Protein AF-A0A1W9Q7V0-F1 (afdb_monomer_lite)

Sequence (117 aa):
MATKRANTCKTCFGTGEVGSESGAASCPDCGGSGELPDTSVLVEWRARDIEAHHMKRQAPESADVLWLVSELRRARTALAEILSLASEVEDSDLSVALRAIANRALQVYRTTPVDES

Foldseek 3Di:
DDDLPPFQDPQCRQQQWDQDPVGTDGDPQCRSRRGNDQPLVSLVSVLVVLLVVLVVPPDPCSVVSVVVSVVVVVVLVVLVVQLVVLVPDPDDPVSVVSNVVSCVSSVVDDPDPPPPD

Radius of gyration: 18.58 Å; chains: 1; bounding box: 48×26×50 Å

Secondary structure (DSSP, 8-state):
-----TTB-TTTTTSSEEEETTEEEE-TTTTTSSB---HHHHHHHHHHHHHHHHHHH--HHHHHHHHHHHHHHHHHHHHHHHHHHHHHS---HHHHHHHHHHHHHHT-S--------

pLDDT: mean 86.08, std 15.06, range [34.38, 98.06]

Structure (mmCIF, N/CA/C/O backbone):
data_AF-A0A1W9Q7V0-F1
#
_entry.id   AF-A0A1W9Q7V0-F1
#
loop_
_atom_site.group_PDB
_atom_site.id
_atom_site.type_symbol
_atom_site.label_atom_id
_atom_site.label_alt_id
_atom_site.label_comp_id
_atom_site.label_asym_id
_atom_site.label_entity_id
_atom_site.label_seq_id
_atom_site.pdbx_PDB_ins_code
_atom_site.Cartn_x
_atom_site.Cartn_y
_atom_site.Cartn_z
_atom_site.occupancy
_atom_site.B_iso_or_equiv
_atom_site.auth_seq_id
_atom_site.auth_comp_id
_atom_site.auth_asym_id
_atom_site.auth_atom_id
_atom_site.pdbx_PDB_model_num
ATOM 1 N N . MET A 1 1 ? -24.945 -11.120 -20.038 1.00 34.38 1 MET A N 1
ATOM 2 C CA . MET A 1 1 ? -24.334 -11.596 -18.777 1.00 34.38 1 MET A CA 1
ATOM 3 C C . MET A 1 1 ? -23.475 -10.471 -18.238 1.00 34.38 1 MET A C 1
ATOM 5 O O . MET A 1 1 ? -22.584 -10.034 -18.950 1.00 34.38 1 MET A O 1
ATOM 9 N N . ALA A 1 2 ? -23.804 -9.931 -17.064 1.00 39.94 2 ALA A N 1
ATOM 10 C CA . ALA A 1 2 ? -23.033 -8.850 -16.462 1.00 39.94 2 ALA A CA 1
ATOM 11 C C . ALA A 1 2 ? -21.648 -9.384 -16.079 1.00 39.94 2 ALA A C 1
ATOM 13 O O . ALA A 1 2 ? -21.543 -10.316 -15.281 1.00 39.94 2 ALA A O 1
ATOM 14 N N . THR A 1 3 ? -20.597 -8.823 -16.669 1.00 42.19 3 THR A N 1
ATOM 15 C CA . THR A 1 3 ? -19.215 -9.013 -16.233 1.00 42.19 3 THR A CA 1
ATOM 16 C C . THR A 1 3 ? -19.151 -8.620 -14.764 1.00 42.19 3 THR A C 1
ATOM 18 O O . THR A 1 3 ? -19.264 -7.444 -14.420 1.00 42.19 3 THR A O 1
ATOM 21 N N . LYS A 1 4 ? -19.038 -9.610 -13.873 1.00 46.09 4 LYS A N 1
ATOM 22 C CA . LYS A 1 4 ? -18.782 -9.377 -12.452 1.00 46.09 4 LYS A CA 1
ATOM 23 C C . LYS A 1 4 ? -17.501 -8.548 -12.394 1.00 46.09 4 LYS A C 1
ATOM 25 O O . LYS A 1 4 ? -16.437 -9.058 -12.741 1.00 46.09 4 LYS A O 1
ATOM 30 N N . ARG A 1 5 ? -17.605 -7.253 -12.071 1.00 58.16 5 ARG A N 1
ATOM 31 C CA . ARG A 1 5 ? -16.431 -6.379 -11.980 1.00 58.16 5 ARG A CA 1
ATOM 32 C C . ARG A 1 5 ? -15.477 -7.051 -11.001 1.00 58.16 5 ARG A C 1
ATOM 34 O O . ARG A 1 5 ? -15.884 -7.381 -9.892 1.00 58.16 5 ARG A O 1
ATOM 41 N N . ALA A 1 6 ? -14.231 -7.288 -11.408 1.00 67.81 6 ALA A N 1
ATOM 42 C CA . ALA A 1 6 ? -13.254 -8.041 -10.613 1.00 67.81 6 ALA A CA 1
ATOM 43 C C . ALA A 1 6 ? -13.072 -7.503 -9.172 1.00 67.81 6 ALA A C 1
ATOM 45 O O . ALA A 1 6 ? -12.591 -8.225 -8.303 1.00 67.81 6 ALA A O 1
ATOM 46 N N . ASN A 1 7 ? -13.520 -6.270 -8.912 1.00 83.75 7 ASN A N 1
ATOM 47 C CA . ASN A 1 7 ? -13.449 -5.581 -7.629 1.00 83.75 7 ASN A CA 1
ATOM 48 C C . ASN A 1 7 ? -14.739 -5.564 -6.809 1.00 83.75 7 ASN A C 1
ATOM 50 O O . ASN A 1 7 ? -14.763 -4.917 -5.768 1.00 83.75 7 ASN A O 1
ATOM 54 N N . THR A 1 8 ? -15.813 -6.237 -7.219 1.00 90.81 8 THR A N 1
ATOM 55 C CA . THR A 1 8 ? -17.015 -6.291 -6.378 1.00 90.81 8 THR A CA 1
ATOM 56 C C . THR A 1 8 ? -16.665 -6.855 -4.999 1.00 90.81 8 THR A C 1
ATOM 58 O O . THR A 1 8 ? -16.059 -7.927 -4.889 1.00 90.81 8 THR A O 1
ATOM 61 N N . CYS A 1 9 ? -17.041 -6.132 -3.942 1.00 90.50 9 CYS A N 1
ATOM 62 C CA . CYS A 1 9 ? -16.792 -6.553 -2.571 1.00 90.50 9 CYS A CA 1
ATOM 63 C C . CYS A 1 9 ? -17.464 -7.904 -2.311 1.00 90.50 9 CYS A C 1
ATOM 65 O O . CYS A 1 9 ? -18.649 -8.085 -2.585 1.00 90.50 9 CYS A O 1
ATOM 67 N N . LYS A 1 10 ? -16.705 -8.866 -1.781 1.00 90.31 10 LYS A N 1
ATOM 68 C CA . LYS A 1 10 ? -17.195 -10.236 -1.552 1.00 90.31 10 LYS A CA 1
ATOM 69 C C . LYS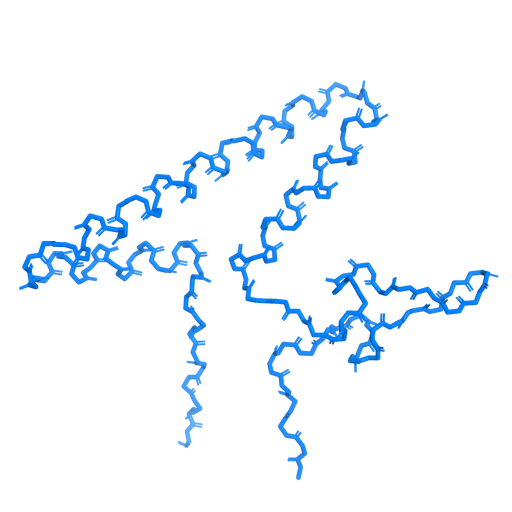 A 1 10 ? -18.049 -10.374 -0.290 1.00 90.31 10 LYS A C 1
ATOM 71 O O . LYS A 1 10 ? -18.664 -11.415 -0.107 1.00 90.31 10 LYS A O 1
ATOM 76 N N . THR A 1 11 ? -18.089 -9.335 0.538 1.00 90.50 11 THR A N 1
ATOM 77 C CA . THR A 1 11 ? -18.817 -9.323 1.812 1.00 90.50 11 THR A CA 1
ATOM 78 C C . THR A 1 11 ? -20.218 -8.750 1.642 1.00 90.50 11 THR A C 1
ATOM 80 O O . THR A 1 11 ? -21.190 -9.380 2.039 1.00 90.50 11 THR A O 1
ATOM 83 N N . CYS A 1 12 ? -20.337 -7.584 1.001 1.00 93.19 12 CYS A N 1
ATOM 84 C CA . CYS A 1 12 ? -21.629 -6.953 0.710 1.00 93.19 12 CYS A CA 1
ATOM 85 C C . CYS A 1 12 ? -22.142 -7.241 -0.709 1.00 93.19 12 CYS A C 1
ATOM 87 O O . CYS A 1 12 ? -23.196 -6.758 -1.100 1.00 93.19 12 CYS A O 1
ATOM 89 N N . PHE A 1 13 ? -21.392 -7.995 -1.517 1.00 92.06 13 PHE A N 1
ATOM 90 C CA . PHE A 1 13 ? -21.753 -8.336 -2.898 1.00 92.06 13 PHE A CA 1
ATOM 91 C C . PHE A 1 13 ? -22.081 -7.125 -3.788 1.00 92.06 13 PHE A C 1
ATOM 93 O O . PHE A 1 13 ? -22.859 -7.240 -4.732 1.00 92.06 13 PHE A O 1
ATOM 100 N N . GLY A 1 14 ? -21.467 -5.971 -3.516 1.00 92.69 14 GLY A N 1
ATOM 101 C CA . GLY A 1 14 ? -21.680 -4.743 -4.285 1.00 92.69 14 GLY A CA 1
ATOM 102 C C . GLY A 1 14 ? -22.674 -3.757 -3.682 1.00 92.69 14 GLY A C 1
ATOM 103 O O . GLY A 1 14 ? -22.776 -2.650 -4.195 1.00 92.69 14 GLY A O 1
ATOM 104 N N . THR A 1 15 ? -23.376 -4.105 -2.601 1.00 92.94 15 THR A N 1
ATOM 105 C CA . THR A 1 15 ? -24.376 -3.201 -2.001 1.00 92.94 15 THR A CA 1
ATOM 106 C C . THR A 1 15 ? -23.757 -2.077 -1.176 1.00 92.94 15 THR A C 1
ATOM 108 O O . THR A 1 15 ? -24.405 -1.066 -0.945 1.00 92.94 15 THR A O 1
ATOM 111 N N . GLY A 1 16 ? -22.521 -2.257 -0.704 1.00 92.94 16 GLY A N 1
ATOM 112 C CA . GLY A 1 16 ? -21.875 -1.335 0.232 1.00 92.94 16 GLY A CA 1
ATOM 113 C C . GLY A 1 16 ? -22.324 -1.511 1.683 1.00 92.94 16 GLY A C 1
ATOM 114 O O . GLY A 1 16 ? -21.697 -0.957 2.576 1.00 92.94 16 GLY A O 1
ATOM 115 N N . GLU A 1 17 ? -23.317 -2.351 1.960 1.00 95.06 17 GLU A N 1
ATOM 116 C CA . GLU A 1 17 ? -23.917 -2.476 3.290 1.00 95.06 17 GLU A CA 1
ATOM 117 C C . GLU A 1 17 ? -23.976 -3.933 3.757 1.00 95.06 17 GLU A C 1
ATOM 119 O O . GLU A 1 17 ? -24.077 -4.867 2.959 1.00 95.06 17 GLU A O 1
ATOM 124 N N . VAL A 1 18 ? -23.914 -4.128 5.073 1.00 93.81 18 VAL A N 1
ATOM 125 C CA . VAL A 1 18 ? -24.123 -5.413 5.750 1.00 93.81 18 VAL A CA 1
ATOM 126 C C . VAL A 1 18 ? -25.182 -5.252 6.839 1.00 93.81 18 VAL A C 1
ATOM 128 O O . VAL A 1 18 ? -25.346 -4.173 7.409 1.00 93.81 18 VAL A O 1
ATOM 131 N N . GLY A 1 19 ? -25.920 -6.323 7.133 1.00 91.00 19 GLY A N 1
ATOM 132 C CA . GLY A 1 19 ? -26.884 -6.316 8.233 1.00 91.00 19 GLY A CA 1
ATOM 133 C C . GLY A 1 19 ? -26.183 -6.264 9.593 1.00 91.00 19 GLY A C 1
ATOM 134 O O . GLY A 1 19 ? -25.219 -6.994 9.817 1.00 91.00 19 GLY A O 1
ATOM 135 N N . SER A 1 20 ? -26.679 -5.423 10.499 1.00 86.88 20 SER A N 1
ATOM 136 C CA . SER A 1 20 ? -26.254 -5.350 11.902 1.00 86.88 20 SER A CA 1
ATOM 137 C C . SER A 1 20 ? -27.464 -5.373 12.841 1.00 86.88 20 SER A C 1
ATOM 139 O O . SER A 1 20 ? -28.601 -5.203 12.396 1.00 86.88 20 SER A O 1
ATOM 141 N N . GLU A 1 21 ? -27.227 -5.543 14.146 1.00 85.31 21 GLU A N 1
ATOM 142 C CA . GLU A 1 21 ? -28.287 -5.527 15.171 1.00 85.31 21 GLU A CA 1
ATOM 143 C C . GLU A 1 21 ? -29.081 -4.207 15.205 1.00 85.31 21 GLU A C 1
ATOM 145 O O . GLU A 1 21 ? -30.233 -4.190 15.630 1.00 85.31 21 GLU A O 1
ATOM 150 N N . SER A 1 22 ? -28.499 -3.117 14.694 1.00 86.56 22 SER A N 1
ATOM 151 C CA . SER A 1 22 ? -29.107 -1.780 14.643 1.00 86.56 22 SER A CA 1
ATOM 152 C C . SER A 1 22 ? -29.682 -1.413 13.265 1.00 86.56 22 SER A C 1
ATOM 154 O O . SER A 1 22 ? -30.085 -0.269 13.062 1.00 86.56 22 SER A O 1
ATOM 156 N N . GLY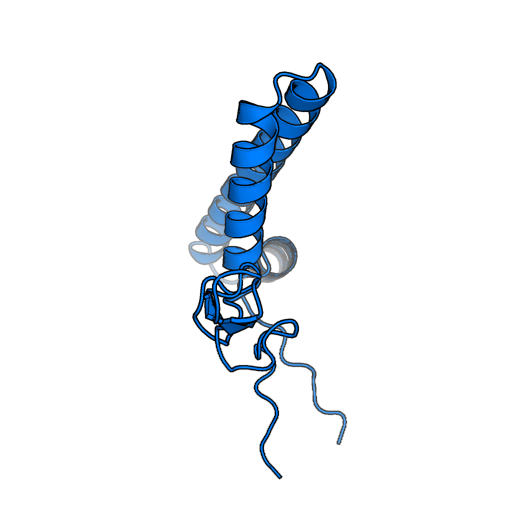 A 1 23 ? -29.695 -2.342 12.302 1.00 87.50 23 GLY A N 1
ATOM 157 C CA . GLY A 1 23 ? -30.082 -2.092 10.908 1.00 87.50 23 GLY A CA 1
ATOM 158 C C . GLY A 1 23 ? -28.909 -2.183 9.928 1.00 87.50 23 GLY A C 1
ATOM 159 O O . GLY A 1 23 ? -27.878 -2.785 10.233 1.00 87.50 23 GLY A O 1
ATOM 160 N N . ALA A 1 24 ? -29.066 -1.628 8.725 1.00 89.81 24 ALA A N 1
ATOM 161 C CA . ALA A 1 24 ? -28.002 -1.627 7.723 1.00 89.81 24 ALA A CA 1
ATOM 162 C C . ALA A 1 24 ? -26.803 -0.794 8.204 1.00 89.81 24 ALA A C 1
ATOM 164 O O . ALA A 1 24 ? -26.958 0.345 8.643 1.00 89.81 24 ALA A O 1
ATOM 165 N N . ALA A 1 25 ? -25.610 -1.379 8.133 1.00 92.19 25 ALA A N 1
ATOM 166 C CA . ALA A 1 25 ? -24.353 -0.725 8.460 1.00 92.19 25 ALA A CA 1
ATOM 167 C C . ALA A 1 25 ? -23.420 -0.750 7.249 1.00 92.19 25 ALA A C 1
ATOM 169 O O . ALA A 1 25 ? -23.463 -1.669 6.429 1.00 92.19 25 ALA A O 1
ATOM 170 N N . SER A 1 26 ? -22.541 0.247 7.160 1.00 91.38 26 SER A N 1
ATOM 171 C CA . SER A 1 26 ? -21.532 0.308 6.103 1.00 91.38 26 SER A CA 1
ATOM 172 C C . SER A 1 26 ? -20.632 -0.931 6.150 1.00 91.38 26 SER A C 1
ATOM 174 O O . SER A 1 26 ? -20.157 -1.331 7.216 1.00 91.38 26 SER A O 1
ATOM 176 N N . CYS A 1 27 ? -20.411 -1.565 4.998 1.00 91.19 27 CYS A N 1
ATOM 177 C CA . CYS A 1 27 ? -19.610 -2.777 4.901 1.00 91.19 27 CYS A CA 1
ATOM 178 C C . CYS A 1 27 ? -18.151 -2.478 5.285 1.00 91.19 27 CYS A C 1
ATOM 180 O O . CYS A 1 27 ? -17.515 -1.661 4.611 1.00 91.19 27 CYS A O 1
ATOM 182 N N . PRO A 1 28 ? -17.584 -3.155 6.302 1.00 86.44 28 PRO A N 1
ATOM 183 C CA . PRO A 1 28 ? -16.245 -2.842 6.802 1.00 86.44 28 PRO A CA 1
ATOM 184 C C . PRO A 1 28 ? -15.136 -3.203 5.809 1.00 86.44 28 PRO A C 1
ATOM 186 O O . PRO A 1 28 ? -14.069 -2.606 5.838 1.00 86.44 28 PRO A O 1
ATOM 189 N N . ASP A 1 29 ? -15.383 -4.148 4.899 1.00 86.56 29 ASP A N 1
ATOM 190 C CA . ASP A 1 29 ? -14.352 -4.625 3.973 1.00 86.56 29 ASP A CA 1
ATOM 191 C C . ASP A 1 29 ? -14.146 -3.714 2.762 1.00 86.56 29 ASP A C 1
ATOM 193 O O . ASP A 1 29 ? -13.053 -3.684 2.203 1.00 86.56 29 ASP A O 1
ATOM 197 N N . CYS A 1 30 ? -15.176 -2.965 2.359 1.00 90.31 30 CYS A N 1
ATOM 198 C CA . CYS A 1 30 ? -15.083 -1.978 1.280 1.00 90.31 30 CYS A CA 1
ATOM 199 C C . CYS A 1 30 ? -15.335 -0.540 1.754 1.00 90.31 30 CYS A C 1
ATOM 201 O O . CYS A 1 30 ? -15.413 0.367 0.933 1.00 90.31 30 CYS A O 1
ATOM 203 N N . GLY A 1 31 ? -15.518 -0.318 3.058 1.00 86.06 31 GLY A N 1
ATOM 204 C CA . GLY A 1 31 ? -15.822 1.002 3.614 1.00 86.06 31 GLY A CA 1
ATOM 205 C C . GLY A 1 31 ? -17.102 1.634 3.053 1.00 86.06 31 GLY A C 1
ATOM 206 O O . GLY A 1 31 ? -17.176 2.854 2.94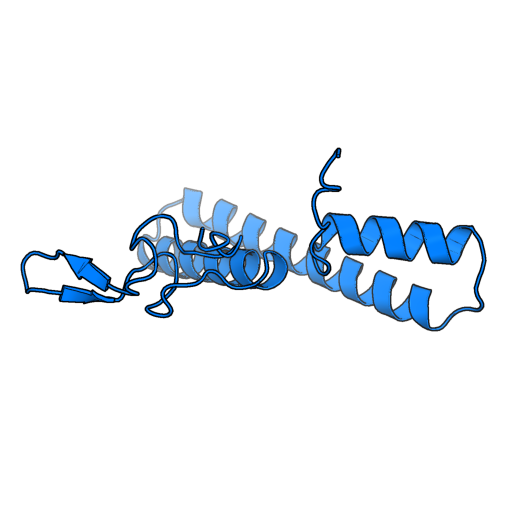2 1.00 86.06 31 GLY A O 1
ATOM 207 N N . GLY A 1 32 ? -18.089 0.827 2.653 1.00 90.38 32 GLY A N 1
ATOM 208 C CA . GLY A 1 32 ? -19.361 1.336 2.124 1.00 90.38 32 GLY A CA 1
ATOM 209 C C . GLY A 1 32 ? -19.464 1.498 0.608 1.00 90.38 32 GLY A C 1
ATOM 210 O O . GLY A 1 32 ? -20.548 1.756 0.101 1.00 90.38 32 GLY A O 1
ATOM 211 N N . SER A 1 33 ? -18.376 1.327 -0.144 1.00 90.12 33 SER A N 1
ATOM 212 C CA . SER A 1 33 ? -18.366 1.600 -1.593 1.00 90.12 33 SER A CA 1
ATOM 213 C C . SER A 1 33 ? -19.038 0.529 -2.465 1.00 90.12 33 SER A C 1
ATOM 215 O O . SER A 1 33 ? -19.304 0.775 -3.637 1.00 90.12 33 SER A O 1
ATOM 217 N N . GLY A 1 34 ? -19.212 -0.695 -1.955 1.00 91.31 34 GLY A N 1
ATOM 218 C CA . GLY A 1 34 ? -19.599 -1.869 -2.750 1.00 91.31 34 GLY A CA 1
ATOM 219 C C . GLY A 1 34 ? -18.469 -2.458 -3.613 1.00 91.31 34 GLY A C 1
ATOM 220 O O . GLY A 1 34 ? -18.532 -3.624 -4.010 1.00 91.31 34 GLY A O 1
ATOM 221 N N . GLU A 1 35 ? -17.386 -1.716 -3.842 1.00 91.81 35 GLU A N 1
ATOM 222 C CA . GLU A 1 35 ? -16.228 -2.129 -4.641 1.00 91.81 35 GLU A C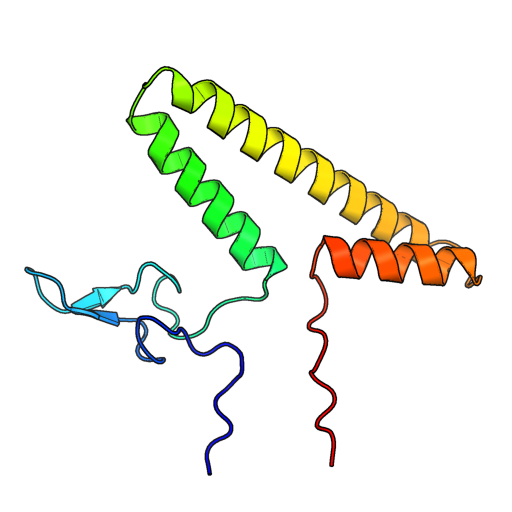A 1
ATOM 223 C C . GLU A 1 35 ? -14.924 -1.984 -3.841 1.00 91.81 35 GLU A C 1
ATOM 225 O O . GLU A 1 35 ? -14.667 -0.968 -3.199 1.00 91.81 35 GLU A O 1
ATOM 230 N N . LEU A 1 36 ? -14.066 -3.000 -3.880 1.00 88.75 36 LEU A N 1
ATOM 231 C CA . LEU A 1 36 ? -12.731 -2.918 -3.296 1.00 88.75 36 LEU A CA 1
ATOM 232 C C . LEU A 1 36 ? -11.850 -1.979 -4.136 1.00 88.75 36 LEU A C 1
ATOM 234 O O . LEU A 1 36 ? -11.943 -2.003 -5.368 1.00 88.75 36 LEU A O 1
ATOM 238 N N . PRO A 1 37 ? -10.977 -1.174 -3.509 1.00 86.38 37 PRO A N 1
ATOM 239 C CA . PRO A 1 37 ? -9.987 -0.398 -4.243 1.00 86.38 37 PRO A CA 1
ATOM 240 C C . PRO A 1 37 ? -8.909 -1.324 -4.832 1.00 86.38 37 PRO A C 1
ATOM 242 O O . PRO A 1 37 ? -8.921 -2.541 -4.618 1.00 86.38 37 PRO A O 1
ATOM 245 N N . ASP A 1 38 ? -7.957 -0.764 -5.577 1.00 85.44 38 ASP A N 1
ATOM 246 C CA . ASP A 1 38 ? -6.791 -1.533 -6.017 1.00 85.44 38 ASP A CA 1
ATOM 247 C C . ASP A 1 38 ? -6.007 -2.096 -4.828 1.00 85.44 38 ASP A C 1
ATOM 249 O O . ASP A 1 38 ? -6.012 -1.545 -3.723 1.00 85.44 38 ASP A O 1
ATOM 253 N N . THR A 1 39 ? -5.331 -3.225 -5.048 1.00 85.38 39 THR A N 1
ATOM 254 C CA . THR A 1 39 ? -4.702 -3.990 -3.966 1.00 85.38 39 THR A CA 1
ATOM 255 C C . THR A 1 39 ? -3.670 -3.166 -3.201 1.00 85.38 39 THR A C 1
ATOM 257 O O . THR A 1 39 ? -3.600 -3.268 -1.979 1.00 85.38 39 THR A O 1
ATOM 260 N N . SER A 1 40 ? -2.936 -2.28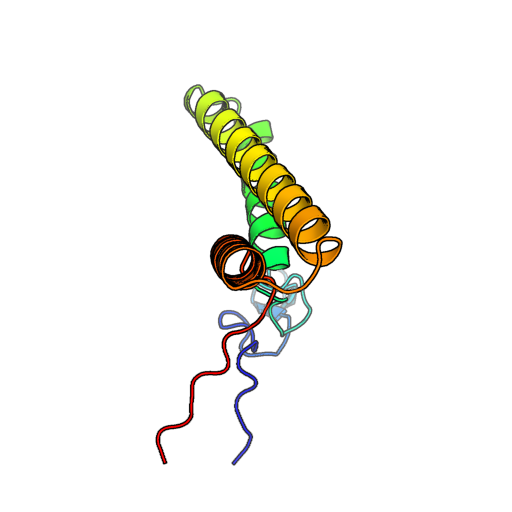6 -3.887 1.00 86.31 40 SER A N 1
ATOM 261 C CA . SER A 1 40 ? -1.987 -1.362 -3.262 1.00 86.31 40 SER A CA 1
ATOM 262 C C . SER A 1 40 ? -2.634 -0.454 -2.206 1.00 86.31 40 SER A C 1
ATOM 264 O O . SER A 1 40 ? -2.039 -0.233 -1.152 1.00 86.31 40 SER A O 1
ATOM 266 N N . VAL A 1 41 ? -3.858 0.021 -2.455 1.00 88.00 41 VAL A N 1
ATOM 267 C CA . VAL A 1 41 ? -4.650 0.849 -1.532 1.00 88.00 41 VAL A CA 1
ATOM 268 C C . VAL A 1 41 ? -5.277 -0.010 -0.439 1.00 88.00 41 VAL A C 1
ATOM 270 O O . VAL A 1 41 ? -5.249 0.365 0.733 1.00 88.00 41 VAL A O 1
ATOM 273 N N . LEU A 1 42 ? -5.803 -1.184 -0.802 1.00 88.12 42 LEU A N 1
ATOM 274 C CA . LEU A 1 42 ? -6.406 -2.117 0.149 1.00 88.12 42 LEU A CA 1
ATOM 275 C C . LEU A 1 42 ? -5.404 -2.560 1.226 1.00 88.12 42 LEU A C 1
ATOM 277 O O . LEU A 1 42 ? -5.769 -2.650 2.396 1.00 88.12 42 LEU A O 1
ATOM 281 N N . VAL A 1 43 ? -4.143 -2.803 0.852 1.00 90.12 43 VAL A N 1
ATOM 282 C CA . VAL A 1 43 ? -3.064 -3.136 1.796 1.00 90.12 43 VAL A CA 1
ATOM 283 C C . VAL A 1 43 ? -2.858 -2.015 2.814 1.00 90.12 43 VAL A C 1
ATOM 285 O O . VAL A 1 43 ? -2.775 -2.295 4.007 1.00 90.12 43 VAL A O 1
ATOM 288 N N . GLU A 1 44 ? -2.845 -0.751 2.382 1.00 91.44 44 GLU A N 1
ATOM 289 C CA . GLU A 1 44 ? -2.692 0.381 3.305 1.00 91.44 44 GLU A CA 1
ATOM 290 C C . GLU A 1 44 ? -3.904 0.561 4.224 1.00 91.44 44 GLU A C 1
ATOM 292 O O . GLU A 1 44 ? -3.735 0.863 5.407 1.00 91.44 44 GLU A O 1
ATOM 297 N N . TRP A 1 45 ? -5.122 0.344 3.717 1.00 91.12 45 TRP A N 1
ATOM 298 C CA . TRP A 1 45 ? -6.328 0.334 4.552 1.00 91.12 45 TRP A CA 1
ATOM 299 C C . TRP A 1 45 ? -6.242 -0.748 5.628 1.00 91.12 45 TRP A C 1
ATOM 301 O O . TRP A 1 45 ? -6.387 -0.448 6.811 1.00 91.12 45 TRP A O 1
ATOM 311 N N . ARG A 1 46 ? -5.892 -1.982 5.247 1.00 90.88 46 ARG A N 1
ATOM 312 C CA . ARG A 1 46 ? -5.739 -3.087 6.203 1.00 90.88 46 ARG A CA 1
ATOM 313 C C . ARG A 1 46 ? -4.624 -2.846 7.212 1.00 90.88 46 ARG A C 1
ATOM 315 O O . ARG A 1 46 ? -4.814 -3.140 8.387 1.00 90.88 46 ARG A O 1
ATOM 322 N N . ALA A 1 47 ? -3.498 -2.276 6.791 1.00 93.94 47 ALA A N 1
ATOM 323 C CA . ALA A 1 47 ? -2.423 -1.897 7.702 1.00 93.94 47 ALA A CA 1
ATOM 324 C C . ALA A 1 47 ? -2.912 -0.899 8.767 1.00 93.94 47 ALA A C 1
ATOM 326 O O . ALA A 1 47 ? -2.630 -1.080 9.949 1.00 93.94 47 ALA A O 1
ATOM 327 N N . ARG A 1 48 ? -3.696 0.116 8.371 1.00 92.69 48 ARG A N 1
ATOM 328 C CA . ARG A 1 48 ? -4.286 1.091 9.308 1.00 92.69 48 ARG A CA 1
ATOM 329 C C . ARG A 1 48 ? -5.286 0.450 10.269 1.00 92.69 48 ARG A C 1
ATOM 331 O O . ARG A 1 48 ? -5.269 0.777 11.453 1.00 92.69 48 ARG A O 1
ATOM 338 N N . ASP A 1 49 ? -6.127 -0.463 9.788 1.00 91.19 49 ASP A N 1
ATOM 339 C CA . ASP A 1 49 ? -7.090 -1.176 10.636 1.00 91.19 49 ASP A CA 1
ATOM 340 C C . ASP A 1 49 ? -6.384 -2.028 11.698 1.00 91.19 49 ASP A C 1
ATOM 342 O O . ASP A 1 49 ? -6.759 -2.000 12.873 1.00 91.19 49 ASP A O 1
ATOM 346 N N . ILE A 1 50 ? -5.332 -2.752 11.296 1.00 92.94 50 ILE A N 1
ATOM 347 C CA . ILE A 1 50 ? -4.495 -3.556 12.196 1.00 92.94 50 ILE A CA 1
ATOM 348 C C . ILE A 1 50 ? -3.873 -2.656 13.266 1.00 92.94 50 ILE A C 1
ATOM 350 O O . ILE A 1 50 ? -3.983 -2.944 14.458 1.00 92.94 50 ILE A O 1
ATOM 354 N N . GLU A 1 51 ? -3.280 -1.529 12.876 1.00 93.88 51 GLU A N 1
ATOM 355 C CA . GLU A 1 51 ? -2.707 -0.586 13.839 1.00 93.88 51 GLU A CA 1
ATOM 356 C C . GLU A 1 51 ? -3.748 -0.040 14.811 1.00 93.88 51 GLU A C 1
ATOM 358 O O . GLU A 1 51 ? -3.543 -0.089 16.023 1.00 93.88 51 GLU A O 1
ATOM 363 N N . ALA A 1 52 ? -4.890 0.431 14.304 1.00 91.81 52 ALA A N 1
ATOM 364 C CA . ALA A 1 52 ? -5.959 0.977 15.131 1.00 91.81 52 ALA A CA 1
ATOM 365 C C . ALA A 1 52 ? -6.504 -0.058 16.128 1.00 91.81 52 ALA A C 1
ATOM 367 O O . ALA A 1 52 ? -6.883 0.294 17.249 1.00 91.81 52 ALA A O 1
ATOM 368 N N . HIS A 1 53 ? -6.538 -1.333 15.738 1.00 91.75 53 HIS A N 1
ATOM 369 C CA . HIS A 1 53 ? -6.929 -2.434 16.608 1.00 91.75 53 HIS A CA 1
ATOM 370 C C . HIS A 1 53 ? -5.900 -2.683 17.721 1.00 91.75 53 HIS A C 1
ATOM 372 O O . HIS A 1 53 ? -6.264 -2.774 18.896 1.00 91.75 53 HIS A O 1
ATOM 378 N N . HIS A 1 54 ? -4.617 -2.752 17.368 1.00 93.12 54 HIS A N 1
ATOM 379 C CA . HIS A 1 54 ? -3.540 -3.083 18.303 1.00 93.12 54 HIS A CA 1
ATOM 380 C C . HIS A 1 54 ? -3.161 -1.926 19.236 1.00 93.12 54 HIS A C 1
ATOM 382 O O . HIS A 1 54 ? -2.873 -2.160 20.409 1.00 93.12 54 HIS A O 1
ATOM 388 N N . MET A 1 55 ? -3.282 -0.673 18.790 1.00 89.00 55 MET A N 1
ATOM 389 C CA . MET A 1 55 ? -3.104 0.500 19.657 1.00 89.00 55 MET A CA 1
ATOM 390 C C . MET A 1 55 ? -4.123 0.548 20.806 1.00 89.00 55 MET A C 1
ATOM 392 O O . MET A 1 55 ? -3.816 1.058 21.882 1.00 89.00 55 MET A O 1
ATOM 396 N N . LYS A 1 56 ? -5.328 -0.006 20.613 1.00 87.19 56 LYS A N 1
ATOM 397 C CA . LYS A 1 56 ? -6.382 -0.035 21.641 1.00 87.19 56 LYS A CA 1
ATOM 398 C C . LYS A 1 56 ? -6.224 -1.172 22.654 1.00 87.19 56 LYS A C 1
ATOM 400 O O . LYS A 1 56 ? -6.690 -1.028 23.778 1.00 87.19 56 LYS A O 1
ATOM 405 N N . ARG A 1 57 ? -5.616 -2.302 22.269 1.00 81.94 57 ARG A N 1
ATOM 406 C CA . ARG A 1 57 ? -5.575 -3.525 23.098 1.00 81.94 57 ARG A CA 1
ATOM 407 C C . ARG A 1 57 ? -4.452 -3.542 24.136 1.00 81.94 57 ARG A C 1
ATOM 409 O O . ARG A 1 57 ? -4.577 -4.297 25.091 1.00 81.94 57 ARG A O 1
ATOM 416 N N . GLN A 1 58 ? -3.395 -2.739 23.962 1.00 75.62 58 GLN A N 1
ATOM 417 C CA . GLN A 1 58 ? -2.227 -2.650 24.867 1.00 75.62 58 GLN A CA 1
ATOM 418 C C . GLN A 1 58 ? -1.643 -4.013 25.300 1.00 75.62 58 GLN A C 1
ATOM 420 O O . GLN A 1 58 ? -1.041 -4.134 26.364 1.00 75.62 58 GLN A O 1
ATOM 425 N N . ALA A 1 59 ? -1.822 -5.051 24.483 1.00 87.44 59 ALA A N 1
ATOM 426 C CA . ALA A 1 59 ? -1.314 -6.386 24.768 1.00 87.44 59 ALA A CA 1
ATOM 427 C C . ALA A 1 59 ? 0.164 -6.494 24.336 1.00 87.44 59 ALA A C 1
ATOM 429 O O . ALA A 1 59 ? 0.539 -5.809 23.379 1.00 87.44 59 ALA A O 1
ATOM 430 N N . PRO A 1 60 ? 1.003 -7.324 24.984 1.00 84.06 60 PRO A N 1
ATOM 431 C CA . PRO A 1 60 ? 2.436 -7.420 24.682 1.00 84.06 60 PRO A CA 1
ATOM 432 C C . PRO A 1 60 ? 2.744 -7.683 23.200 1.00 84.06 60 PRO A C 1
ATOM 434 O O . PRO A 1 60 ? 3.619 -7.041 22.628 1.00 84.06 60 PRO A O 1
ATOM 437 N N . GLU A 1 61 ? 1.959 -8.540 22.545 1.00 90.00 61 GLU A N 1
ATOM 438 C CA . GLU A 1 61 ? 2.079 -8.868 21.120 1.00 90.00 61 GLU A CA 1
ATOM 439 C C . GLU A 1 61 ? 1.768 -7.687 20.186 1.00 90.00 61 GLU A C 1
ATOM 441 O O . GLU A 1 61 ? 2.127 -7.693 19.010 1.00 90.00 61 GLU A O 1
ATOM 446 N N . SER A 1 62 ? 1.101 -6.647 20.696 1.00 93.88 62 SER A N 1
ATOM 447 C CA . SER A 1 62 ? 0.738 -5.473 19.899 1.00 93.88 62 SER A CA 1
ATOM 448 C C . SER A 1 62 ? 1.972 -4.680 19.478 1.00 93.88 62 SER A C 1
ATOM 450 O O . SER A 1 62 ? 1.965 -4.104 18.395 1.00 93.88 62 SER A O 1
ATOM 452 N N . ALA A 1 63 ? 3.038 -4.674 20.284 1.00 91.75 63 ALA A N 1
ATOM 453 C CA . ALA A 1 63 ? 4.285 -4.006 19.921 1.00 91.75 63 ALA A CA 1
ATOM 454 C C . ALA A 1 63 ? 4.930 -4.647 18.680 1.00 91.75 63 ALA A C 1
ATOM 456 O O . ALA A 1 63 ? 5.297 -3.933 17.747 1.00 91.75 63 ALA A O 1
ATOM 457 N N . ASP A 1 64 ? 4.986 -5.981 18.634 1.00 94.75 64 ASP A N 1
ATOM 458 C CA . ASP A 1 64 ? 5.559 -6.723 17.507 1.00 94.75 64 ASP A CA 1
ATOM 459 C C . ASP A 1 64 ? 4.741 -6.520 16.227 1.00 94.75 64 ASP A C 1
ATOM 461 O O . ASP A 1 64 ? 5.299 -6.285 15.155 1.00 94.75 64 ASP A O 1
ATOM 465 N N . VAL A 1 65 ? 3.407 -6.536 16.331 1.00 95.06 65 VAL A N 1
ATOM 466 C CA . VAL A 1 65 ? 2.525 -6.288 15.180 1.00 95.06 65 VAL A CA 1
ATOM 467 C C . VAL A 1 65 ? 2.692 -4.864 14.646 1.00 95.06 65 VAL A C 1
ATOM 469 O O . VAL A 1 65 ? 2.816 -4.677 13.437 1.00 95.06 65 VAL A O 1
ATOM 472 N N . LEU A 1 66 ? 2.729 -3.856 15.522 1.00 95.06 66 LEU A N 1
ATOM 473 C CA . LEU A 1 66 ? 2.939 -2.464 15.111 1.00 95.06 66 LEU A CA 1
ATOM 474 C C . LEU A 1 66 ? 4.316 -2.269 14.462 1.00 95.06 66 LEU A C 1
ATOM 476 O O . LEU A 1 66 ? 4.430 -1.564 13.457 1.00 95.06 66 LEU A O 1
ATOM 480 N N . TRP A 1 67 ? 5.349 -2.938 14.980 1.00 95.62 67 TRP A N 1
ATOM 481 C CA . TRP A 1 67 ? 6.669 -2.942 14.358 1.00 95.62 67 TRP A CA 1
ATOM 482 C C . TRP A 1 67 ? 6.631 -3.572 12.958 1.00 95.62 67 TRP A C 1
ATOM 484 O O . TRP A 1 67 ? 7.104 -2.951 12.005 1.00 95.62 67 TRP A O 1
ATOM 494 N N . LEU A 1 68 ? 5.983 -4.730 12.787 1.00 96.56 68 LEU A N 1
ATOM 495 C CA . LEU A 1 68 ? 5.825 -5.376 11.477 1.00 96.56 68 LEU A CA 1
ATOM 496 C C . LEU A 1 68 ? 5.076 -4.494 10.468 1.00 96.56 68 LEU A C 1
ATOM 498 O O . LEU A 1 68 ? 5.473 -4.426 9.304 1.00 96.56 68 LEU A O 1
ATOM 502 N N . VAL A 1 69 ? 4.021 -3.789 10.893 1.00 96.69 69 VAL A N 1
ATOM 503 C CA . VAL A 1 69 ? 3.315 -2.839 10.015 1.00 96.69 69 VAL A CA 1
ATOM 504 C C . VAL A 1 69 ? 4.232 -1.684 9.606 1.00 96.69 69 VAL A C 1
ATOM 506 O O . VAL A 1 69 ? 4.230 -1.278 8.440 1.00 96.69 69 VAL A O 1
ATOM 509 N N . SER A 1 70 ? 5.055 -1.179 10.528 1.00 96.62 70 SER A N 1
ATOM 510 C CA . SER A 1 70 ? 6.016 -0.117 10.219 1.00 96.62 70 SER A CA 1
ATOM 511 C C . SER A 1 70 ? 7.066 -0.565 9.195 1.00 96.62 70 SER A C 1
ATOM 513 O O . SER A 1 70 ? 7.346 0.166 8.242 1.00 96.62 70 SER A O 1
ATOM 515 N N . GLU A 1 71 ? 7.572 -1.795 9.316 1.00 98.06 71 GLU A N 1
ATOM 516 C CA . GLU A 1 71 ? 8.537 -2.362 8.373 1.00 98.06 71 GLU A CA 1
ATOM 517 C C . GLU A 1 71 ? 7.904 -2.655 7.009 1.00 98.06 71 GLU A C 1
ATOM 519 O O . GLU A 1 71 ? 8.515 -2.369 5.977 1.00 98.06 71 GLU A O 1
ATOM 524 N N . LEU A 1 72 ? 6.648 -3.116 6.976 1.00 95.75 72 LEU A N 1
ATOM 525 C CA . LEU A 1 72 ? 5.893 -3.261 5.730 1.00 95.75 72 LEU A CA 1
ATOM 526 C C . LEU A 1 72 ? 5.788 -1.923 4.988 1.00 95.75 72 LEU A C 1
ATOM 528 O O . LEU A 1 72 ? 6.058 -1.865 3.786 1.00 95.75 72 LEU A O 1
ATOM 532 N N . ARG A 1 73 ? 5.427 -0.838 5.685 1.00 95.62 73 ARG A N 1
ATOM 533 C CA . ARG A 1 73 ? 5.340 0.489 5.060 1.00 95.62 73 ARG A CA 1
ATOM 534 C C . ARG A 1 73 ? 6.694 0.991 4.590 1.00 95.62 73 ARG A C 1
ATOM 536 O O . ARG A 1 73 ? 6.784 1.486 3.472 1.00 95.62 73 ARG A O 1
ATOM 543 N N . ARG A 1 74 ? 7.749 0.814 5.391 1.00 97.19 74 ARG A N 1
ATOM 544 C CA . ARG A 1 74 ? 9.120 1.179 5.002 1.00 97.19 74 ARG A CA 1
ATOM 545 C C . ARG A 1 74 ? 9.531 0.482 3.703 1.00 97.19 74 ARG A C 1
ATOM 547 O O . ARG A 1 74 ? 10.013 1.140 2.784 1.00 97.19 74 ARG A O 1
ATOM 554 N N . ALA A 1 75 ? 9.296 -0.827 3.603 1.00 96.12 75 ALA A N 1
ATOM 555 C CA . ALA A 1 75 ? 9.613 -1.605 2.409 1.00 96.12 75 ALA A CA 1
ATOM 556 C C . ALA A 1 75 ? 8.802 -1.147 1.186 1.00 96.12 75 ALA A C 1
ATOM 558 O O . ALA A 1 75 ? 9.353 -1.005 0.095 1.00 96.12 75 ALA A O 1
ATOM 559 N N . ARG A 1 76 ? 7.502 -0.872 1.360 1.00 95.88 76 ARG A N 1
ATOM 560 C CA . ARG A 1 76 ? 6.641 -0.360 0.282 1.00 95.88 76 ARG A CA 1
ATOM 561 C C . ARG A 1 76 ? 7.079 1.028 -0.191 1.00 95.88 76 ARG A C 1
ATOM 563 O O . ARG A 1 76 ? 7.146 1.246 -1.396 1.00 95.88 76 ARG A O 1
ATOM 570 N N . THR A 1 77 ? 7.447 1.933 0.714 1.00 96.00 77 THR A N 1
ATOM 571 C CA . THR A 1 77 ? 7.993 3.251 0.349 1.00 96.00 77 THR A CA 1
ATOM 572 C C . THR A 1 77 ? 9.284 3.115 -0.456 1.00 96.00 77 THR A C 1
ATOM 574 O O . THR A 1 77 ? 9.377 3.677 -1.543 1.00 96.00 77 THR A O 1
ATOM 577 N N . ALA A 1 78 ? 10.234 2.296 0.003 1.00 96.94 78 ALA A N 1
ATOM 578 C CA . ALA A 1 78 ? 11.489 2.074 -0.718 1.00 96.94 78 ALA A CA 1
ATOM 579 C C . ALA A 1 78 ? 11.262 1.480 -2.122 1.00 96.94 78 ALA A C 1
ATOM 581 O O . ALA A 1 78 ? 11.906 1.882 -3.086 1.00 96.94 78 ALA A O 1
ATOM 582 N N . LEU A 1 79 ? 10.312 0.552 -2.274 1.00 95.81 79 LEU A N 1
ATOM 583 C CA . LEU A 1 79 ? 9.947 0.010 -3.587 1.00 95.81 79 LEU A CA 1
ATOM 584 C C . LEU A 1 79 ? 9.308 1.065 -4.499 1.00 95.81 79 LEU A C 1
ATOM 586 O O . LEU A 1 79 ? 9.537 1.030 -5.707 1.00 95.81 79 LEU A O 1
ATOM 590 N N . ALA A 1 80 ? 8.520 1.992 -3.948 1.00 94.25 80 ALA A N 1
ATOM 591 C CA . ALA A 1 80 ? 7.940 3.092 -4.716 1.00 94.25 80 ALA A CA 1
ATOM 592 C C . ALA A 1 80 ? 9.024 4.076 -5.185 1.00 94.25 80 ALA A C 1
ATOM 594 O O . ALA A 1 80 ? 8.993 4.517 -6.332 1.00 94.25 80 ALA A O 1
ATOM 595 N N . GLU A 1 81 ? 10.020 4.353 -4.343 1.00 95.94 81 GLU A N 1
ATOM 596 C CA . GLU A 1 81 ? 11.198 5.147 -4.711 1.00 95.94 81 GLU A CA 1
ATOM 597 C C . GLU A 1 81 ? 12.017 4.462 -5.813 1.00 95.94 81 GLU A C 1
ATOM 599 O O . GLU A 1 81 ? 12.328 5.090 -6.823 1.00 95.94 81 GLU A O 1
ATOM 604 N N . ILE A 1 82 ? 12.295 3.157 -5.682 1.00 94.50 82 ILE A N 1
ATOM 605 C CA . ILE A 1 82 ? 12.970 2.364 -6.725 1.00 94.50 82 ILE A CA 1
ATOM 606 C C . ILE A 1 82 ? 12.186 2.419 -8.040 1.00 94.50 82 ILE A C 1
ATOM 608 O O . ILE A 1 82 ? 12.785 2.576 -9.102 1.00 94.50 82 ILE A O 1
ATOM 612 N N . LEU A 1 83 ? 10.856 2.301 -7.985 1.00 94.31 83 LEU A N 1
ATOM 613 C CA . LEU A 1 83 ? 10.001 2.382 -9.168 1.00 94.31 83 LEU A CA 1
ATOM 614 C C . LEU A 1 83 ? 10.077 3.763 -9.834 1.00 94.31 83 LEU A C 1
ATOM 616 O O . LEU A 1 83 ? 10.145 3.834 -11.062 1.00 94.31 83 LEU A O 1
ATOM 620 N N . SER A 1 84 ? 10.090 4.837 -9.038 1.00 94.38 84 SER A N 1
ATOM 621 C CA . SER A 1 84 ? 10.258 6.209 -9.529 1.00 94.38 84 SER A CA 1
ATOM 622 C C . SER A 1 84 ? 11.605 6.369 -10.228 1.00 94.38 84 SER A C 1
ATOM 624 O O . SER A 1 84 ? 11.645 6.724 -11.401 1.00 94.38 84 SER A O 1
ATOM 626 N N . LEU A 1 85 ? 12.699 5.992 -9.556 1.00 95.00 85 LEU A N 1
ATOM 627 C CA . LEU A 1 85 ? 14.054 6.073 -10.106 1.00 95.00 85 LEU A CA 1
ATOM 628 C C . LEU A 1 85 ? 14.197 5.248 -11.390 1.00 95.00 85 LEU A C 1
ATOM 630 O O . LEU A 1 85 ? 14.730 5.730 -12.382 1.00 95.00 85 LEU A O 1
ATOM 634 N N . ALA A 1 86 ? 13.669 4.023 -11.416 1.00 93.88 86 ALA A N 1
ATOM 635 C CA . ALA A 1 86 ? 13.713 3.168 -12.601 1.00 93.88 86 ALA A CA 1
ATOM 636 C C . ALA A 1 86 ? 12.879 3.706 -13.778 1.00 93.88 86 ALA A C 1
ATOM 638 O O . ALA A 1 86 ? 13.069 3.250 -14.902 1.00 93.88 86 ALA A O 1
ATOM 639 N N . SER A 1 87 ? 11.956 4.640 -13.529 1.00 90.25 87 SER A N 1
ATOM 640 C CA . SER A 1 87 ? 11.166 5.310 -14.569 1.00 90.25 87 SER A CA 1
ATOM 641 C C . SER A 1 87 ? 11.852 6.561 -15.130 1.00 90.25 87 SER A C 1
ATOM 643 O O . SER A 1 87 ? 11.463 7.025 -16.196 1.00 90.25 87 SER A O 1
ATOM 645 N N . GLU A 1 88 ? 12.855 7.100 -14.432 1.00 93.44 88 GLU A N 1
ATOM 646 C CA . GLU A 1 88 ? 13.628 8.277 -14.856 1.00 93.44 88 GLU A CA 1
ATOM 647 C C . GLU A 1 88 ? 14.883 7.915 -15.667 1.00 93.44 88 GLU A C 1
ATOM 649 O O . GLU A 1 88 ? 15.420 8.753 -16.390 1.00 93.44 88 GLU A O 1
ATOM 654 N N . VAL A 1 89 ? 15.363 6.674 -15.553 1.00 92.56 89 VAL A N 1
ATOM 655 C CA . VAL A 1 89 ? 16.524 6.172 -16.304 1.00 92.56 89 VAL A CA 1
ATOM 656 C C . VAL A 1 89 ? 16.102 5.739 -17.712 1.00 92.56 89 VAL A C 1
ATOM 658 O O . VAL A 1 89 ? 14.988 5.259 -17.911 1.00 92.56 89 VAL A O 1
ATOM 661 N N . GLU A 1 90 ? 17.008 5.881 -18.685 1.00 93.62 90 GLU A N 1
ATOM 662 C CA . GLU A 1 90 ? 16.801 5.406 -20.057 1.00 93.62 90 GLU A CA 1
ATOM 663 C C . GLU A 1 90 ? 16.421 3.918 -20.099 1.00 93.62 90 GLU A C 1
ATOM 665 O O . GLU A 1 90 ? 16.936 3.088 -19.333 1.00 93.62 90 GLU A O 1
ATOM 670 N N . ASP A 1 91 ? 15.507 3.589 -21.014 1.00 92.38 91 ASP A N 1
ATOM 671 C CA . ASP A 1 91 ? 14.992 2.239 -21.160 1.00 92.38 91 ASP A CA 1
ATOM 672 C C . ASP A 1 91 ? 16.126 1.261 -21.494 1.00 92.38 91 ASP A C 1
ATOM 674 O O . ASP A 1 91 ? 16.777 1.295 -22.535 1.00 92.38 91 ASP A O 1
ATOM 678 N N . SER A 1 92 ? 16.328 0.348 -20.558 1.00 95.00 92 SER A N 1
ATOM 679 C CA . SER A 1 92 ? 17.245 -0.785 -20.624 1.00 95.00 92 SER A CA 1
ATOM 680 C C . SER A 1 92 ? 16.559 -2.023 -20.061 1.00 95.00 92 SER A C 1
ATOM 682 O O . SER A 1 92 ? 15.653 -1.902 -19.226 1.00 95.00 92 SER A O 1
ATOM 684 N N . ASP A 1 93 ? 17.032 -3.214 -20.426 1.00 95.56 93 ASP A N 1
ATOM 685 C CA . ASP A 1 93 ? 16.501 -4.478 -19.895 1.00 95.56 93 ASP A CA 1
ATOM 686 C C . ASP A 1 93 ? 16.462 -4.491 -18.355 1.00 95.56 93 ASP A C 1
ATOM 688 O O . ASP A 1 93 ? 15.498 -4.962 -17.746 1.00 95.56 93 ASP A O 1
ATOM 692 N N . LEU A 1 94 ? 17.469 -3.888 -17.711 1.00 94.12 94 LEU A N 1
ATOM 693 C CA . LEU A 1 94 ? 17.528 -3.748 -16.257 1.00 94.12 94 LEU A CA 1
ATOM 694 C C . LEU A 1 94 ? 16.435 -2.814 -15.713 1.00 94.12 94 LEU A C 1
ATOM 696 O O . LEU A 1 94 ? 15.743 -3.182 -14.765 1.00 94.12 94 LEU A O 1
ATOM 700 N N . SER A 1 95 ? 16.246 -1.628 -16.303 1.00 94.06 95 SER A N 1
ATOM 701 C CA . SER A 1 95 ? 15.190 -0.687 -15.882 1.00 94.06 95 SER A CA 1
ATOM 702 C C . SER A 1 95 ? 13.784 -1.286 -16.041 1.00 94.06 95 SER A C 1
ATOM 704 O O . SER A 1 95 ? 12.899 -1.063 -15.212 1.00 94.06 95 SER A O 1
ATOM 706 N N . VAL A 1 96 ? 13.569 -2.089 -17.090 1.00 93.75 96 VAL A N 1
ATOM 707 C CA . VAL A 1 96 ? 12.310 -2.796 -17.343 1.00 93.75 96 VAL A CA 1
ATOM 708 C C . VAL A 1 96 ? 12.095 -3.869 -16.278 1.00 93.75 96 VAL A C 1
ATOM 710 O O . VAL A 1 96 ? 11.020 -3.932 -15.678 1.00 93.75 96 VAL A O 1
ATOM 713 N N . ALA A 1 97 ? 13.124 -4.665 -15.975 1.00 94.38 97 ALA A N 1
ATOM 714 C CA . ALA A 1 97 ? 13.063 -5.683 -14.931 1.00 94.38 97 ALA A CA 1
ATOM 715 C C . ALA A 1 97 ? 12.796 -5.078 -13.541 1.00 94.38 97 ALA A C 1
ATOM 717 O O . ALA A 1 97 ? 11.948 -5.589 -12.805 1.00 94.38 97 ALA A O 1
ATOM 718 N N . LEU A 1 98 ? 13.455 -3.966 -13.195 1.00 94.25 98 LEU A N 1
ATOM 719 C CA . LEU A 1 98 ? 13.240 -3.255 -11.930 1.00 94.25 98 LEU A CA 1
ATOM 720 C C . LEU A 1 98 ? 11.799 -2.755 -11.798 1.00 94.25 98 LEU A C 1
ATOM 722 O O . LEU A 1 98 ? 11.145 -3.050 -10.795 1.00 94.25 98 LEU A O 1
ATOM 726 N N . ARG A 1 99 ? 11.269 -2.077 -12.828 1.00 93.62 99 ARG A N 1
ATOM 727 C CA . ARG A 1 99 ? 9.863 -1.640 -12.855 1.00 93.62 99 ARG A CA 1
ATOM 728 C C . ARG A 1 99 ? 8.919 -2.832 -12.709 1.00 93.62 99 ARG A C 1
ATOM 730 O O . ARG A 1 99 ? 7.987 -2.773 -11.912 1.00 93.62 99 ARG A O 1
ATOM 737 N N . ALA A 1 100 ? 9.168 -3.936 -13.414 1.00 91.31 100 ALA A N 1
ATOM 738 C CA . ALA A 1 100 ? 8.332 -5.133 -13.338 1.00 91.31 100 ALA A CA 1
ATOM 739 C C . ALA A 1 100 ? 8.319 -5.768 -11.933 1.00 91.31 100 ALA A C 1
ATOM 741 O O . ALA A 1 100 ? 7.251 -6.134 -11.434 1.00 91.31 100 ALA A O 1
ATOM 742 N N . ILE A 1 101 ? 9.479 -5.883 -11.279 1.00 93.81 101 ILE A N 1
ATOM 743 C CA . ILE A 1 101 ? 9.599 -6.428 -9.918 1.00 93.81 101 ILE A CA 1
ATOM 744 C C . ILE A 1 101 ? 8.906 -5.508 -8.910 1.00 93.81 101 ILE A C 1
ATOM 746 O O . ILE A 1 101 ? 8.081 -5.983 -8.126 1.00 93.81 101 ILE A O 1
ATOM 750 N N . ALA A 1 102 ? 9.187 -4.203 -8.955 1.00 93.75 102 ALA A N 1
ATOM 751 C CA . ALA A 1 102 ? 8.597 -3.232 -8.039 1.00 93.75 102 ALA A CA 1
ATOM 752 C C . ALA A 1 102 ? 7.071 -3.164 -8.199 1.00 93.75 102 ALA A C 1
ATOM 754 O O . ALA A 1 102 ? 6.346 -3.249 -7.211 1.00 93.75 102 ALA A O 1
ATOM 755 N N . ASN A 1 103 ? 6.567 -3.130 -9.437 1.00 91.06 103 ASN A N 1
ATOM 756 C CA . ASN A 1 103 ? 5.131 -3.150 -9.720 1.00 91.06 103 ASN A CA 1
ATOM 757 C C . ASN A 1 103 ? 4.442 -4.411 -9.200 1.00 91.06 103 ASN A C 1
ATOM 759 O O . ASN A 1 103 ? 3.341 -4.322 -8.655 1.00 91.06 103 ASN A O 1
ATOM 763 N N . ARG A 1 104 ? 5.086 -5.578 -9.329 1.00 90.50 104 ARG A N 1
ATOM 764 C CA . ARG A 1 104 ? 4.565 -6.845 -8.803 1.00 90.50 104 ARG A CA 1
ATOM 765 C C . ARG A 1 104 ? 4.511 -6.842 -7.278 1.00 90.50 104 ARG A C 1
ATOM 767 O O . ARG A 1 104 ? 3.501 -7.249 -6.715 1.00 90.50 104 ARG A O 1
ATOM 774 N N . ALA A 1 105 ? 5.576 -6.382 -6.622 1.00 91.56 105 ALA A N 1
ATOM 775 C CA . ALA A 1 105 ? 5.659 -6.334 -5.164 1.00 91.56 105 ALA A CA 1
ATOM 776 C C . ALA A 1 105 ? 4.675 -5.319 -4.559 1.00 91.56 105 ALA A C 1
ATOM 778 O O . ALA A 1 105 ? 4.027 -5.589 -3.550 1.00 91.56 105 ALA A O 1
ATOM 779 N N . LEU A 1 106 ? 4.529 -4.156 -5.195 1.00 91.56 106 LEU A N 1
ATOM 780 C CA . LEU A 1 106 ? 3.622 -3.101 -4.749 1.00 91.56 106 LEU A CA 1
ATOM 781 C C . LEU A 1 106 ? 2.162 -3.342 -5.143 1.00 91.56 106 LEU A C 1
ATOM 783 O O . LEU A 1 106 ? 1.275 -2.753 -4.519 1.00 91.56 106 LEU A O 1
ATOM 787 N N . GLN A 1 107 ? 1.932 -4.194 -6.148 1.00 87.56 107 GLN A N 1
ATOM 788 C CA . GLN A 1 107 ? 0.631 -4.464 -6.763 1.00 87.56 107 GLN A CA 1
ATOM 789 C C . GLN A 1 107 ? -0.052 -3.176 -7.260 1.00 87.56 107 GLN A C 1
ATOM 791 O O . GLN A 1 107 ? -1.249 -2.978 -7.058 1.00 87.56 107 GLN A O 1
ATOM 796 N N . VAL A 1 108 ? 0.732 -2.276 -7.876 1.00 77.19 108 VAL A N 1
ATOM 797 C CA . VAL A 1 108 ? 0.251 -0.978 -8.406 1.00 77.19 108 VAL A CA 1
ATOM 798 C C . VAL A 1 108 ? -0.591 -1.170 -9.662 1.00 77.19 108 VAL A C 1
ATOM 800 O O . VAL A 1 108 ? -1.576 -0.469 -9.859 1.00 77.19 108 VAL A O 1
ATOM 803 N N . TYR A 1 109 ? -0.227 -2.147 -10.491 1.00 68.06 109 TYR A N 1
ATOM 804 C CA . TYR A 1 109 ? -0.980 -2.498 -11.686 1.00 68.06 109 TYR A CA 1
ATOM 805 C C . TYR A 1 109 ? -1.734 -3.796 -11.460 1.00 68.06 109 TYR A C 1
ATOM 807 O O . TYR A 1 109 ? -1.177 -4.790 -10.985 1.00 68.06 109 TYR A O 1
ATOM 815 N N . ARG A 1 110 ? -3.006 -3.802 -11.854 1.00 60.91 110 ARG A N 1
ATOM 816 C CA . ARG A 1 110 ? -3.774 -5.035 -11.939 1.00 60.91 110 ARG A CA 1
ATOM 817 C C . ARG A 1 110 ? -3.204 -5.851 -13.093 1.00 60.91 110 ARG A C 1
ATOM 819 O O . ARG A 1 110 ? -3.294 -5.439 -14.245 1.00 60.91 110 ARG A O 1
ATOM 826 N N . THR A 1 111 ? -2.631 -7.012 -12.798 1.00 55.41 111 THR A N 1
ATOM 827 C CA . THR A 1 111 ? -2.434 -8.029 -13.830 1.00 55.41 111 THR A CA 1
ATOM 828 C C . THR A 1 111 ? -3.828 -8.437 -14.286 1.00 55.41 111 THR A C 1
ATOM 830 O O . THR A 1 111 ? -4.549 -9.102 -13.539 1.00 55.41 111 THR A O 1
ATOM 833 N N . THR A 1 112 ? -4.265 -7.973 -15.455 1.00 48.75 112 THR A N 1
ATOM 834 C CA . THR A 1 112 ? -5.457 -8.537 -16.085 1.00 48.75 112 THR A CA 1
ATOM 835 C C . THR A 1 112 ? -5.186 -10.025 -16.261 1.00 48.75 112 THR A C 1
ATOM 837 O O . THR A 1 112 ? -4.150 -10.358 -16.848 1.00 48.75 112 THR A O 1
ATOM 840 N N . PRO A 1 113 ? -6.034 -10.924 -15.731 1.00 43.91 113 PRO A N 1
ATOM 841 C CA . PRO A 1 113 ? -5.941 -12.315 -16.129 1.00 43.91 113 PRO A CA 1
ATOM 842 C C . PRO A 1 113 ? -6.063 -12.326 -17.653 1.00 43.91 113 PRO A C 1
ATOM 844 O O . PRO A 1 113 ? -6.948 -11.676 -18.210 1.00 43.91 113 PRO A O 1
ATOM 847 N N . VAL A 1 114 ? -5.103 -12.958 -18.320 1.00 48.03 114 VAL A N 1
ATOM 848 C CA . VAL A 1 114 ? -5.239 -13.252 -19.742 1.00 48.03 114 VAL A CA 1
ATOM 849 C C . VAL A 1 114 ? -6.435 -14.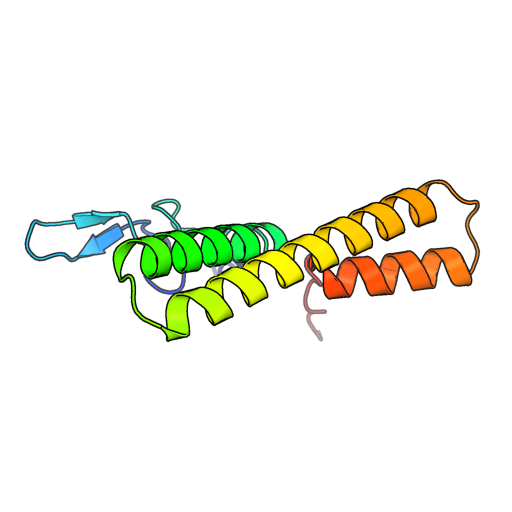195 -19.813 1.00 48.03 114 VAL A C 1
ATOM 851 O O . VAL A 1 114 ? -6.365 -15.288 -19.256 1.00 48.03 114 VAL A O 1
ATOM 854 N N . ASP A 1 115 ? -7.555 -13.743 -20.380 1.00 44.47 115 ASP A N 1
ATOM 855 C CA . ASP A 1 115 ? -8.645 -14.647 -20.740 1.00 44.47 115 ASP A CA 1
ATOM 856 C C . ASP A 1 115 ? -8.060 -15.608 -21.782 1.00 44.47 115 ASP A C 1
ATOM 858 O O . ASP A 1 115 ? -7.877 -15.243 -22.946 1.00 44.47 115 ASP A O 1
ATOM 862 N N . GLU A 1 116 ? -7.678 -16.810 -21.344 1.00 41.97 116 GLU A N 1
ATOM 863 C CA . GLU A 1 116 ? -7.391 -17.922 -22.245 1.00 41.97 116 GLU A CA 1
ATOM 864 C C . GLU A 1 116 ? -8.680 -18.191 -23.030 1.00 41.97 116 GLU A C 1
ATOM 866 O O . GLU A 1 116 ? -9.672 -18.676 -22.482 1.00 41.97 116 GLU A O 1
ATOM 871 N N . SER A 1 117 ? -8.677 -17.745 -24.288 1.00 38.38 117 SER A N 1
ATOM 872 C CA . SER A 1 117 ? -9.744 -17.961 -25.268 1.00 38.38 117 SER A CA 1
ATOM 873 C C . SER A 1 117 ? -9.607 -19.330 -25.917 1.00 38.38 117 SER A C 1
ATOM 875 O O . SER A 1 117 ? -8.452 -19.706 -26.227 1.00 38.38 117 SER A O 1
#